Protein AF-A0A7Y5LI64-F1 (afdb_monomer)

Mean predicted aligned error: 20.11 Å

Secondary structure (DSSP, 8-state):
--------------TTSHHHHHHHHHHHHTSSSS---------------------------S-S-------B--SPPP-PPPP--TTSHHHHHH-SS-----SS-B-TTSBBSS--

Foldseek 3Di:
DDPPDDDDDDDDDDVVVVVVVVVVVVVVVPPPPPDDDDDDDDDDDPPPPPPVPVPPPDDDPVPPDDDDDFAFADDDFDDFDFDDQVVDPVSCVVDPDTDTDLPFDADPVRTTDPDD

Solvent-accessible surface area (backbone atoms only — not comparable to full-atom values): 8550 Å² total; per-residue (Å²): 133,90,84,87,73,90,81,88,83,80,79,90,81,64,82,79,65,54,62,61,53,52,56,55,54,59,61,61,69,71,72,76,85,82,87,83,90,80,93,77,86,80,90,70,80,82,71,70,78,68,70,64,72,77,68,78,81,83,75,85,84,85,76,91,72,85,88,82,87,83,58,76,58,82,82,80,78,78,84,77,68,64,57,82,41,74,86,38,72,68,53,32,73,74,45,93,60,88,46,64,75,79,86,72,47,70,43,97,86,37,27,55,68,92,72,133

Sequence (116 aa):
MVIDVKQEGMAMKNLPELTKAAIAAVVGLLLVTSGCGGTEEQKGETAEETTAPGGAVWTPTGDEGTLTGKVAFQGQAPKFRAIAMDADAVCAAKHSKPVYPEAVIVNSNGTLRNVF

Structure (mmCIF, N/CA/C/O backbone):
data_AF-A0A7Y5LI64-F1
#
_entry.id   AF-A0A7Y5LI64-F1
#
loop_
_atom_site.group_PDB
_atom_site.id
_atom_site.type_symbol
_atom_site.label_atom_id
_atom_site.label_alt_id
_atom_site.label_comp_id
_atom_site.label_asym_id
_atom_site.label_entity_id
_atom_site.label_seq_id
_atom_site.pdbx_PDB_ins_code
_atom_site.Cartn_x
_atom_site.Cartn_y
_atom_site.Cartn_z
_atom_site.occupancy
_atom_site.B_iso_or_equiv
_atom_site.auth_seq_id
_atom_site.auth_comp_id
_atom_site.auth_asym_id
_atom_site.auth_atom_id
_atom_site.pdbx_PDB_model_num
ATOM 1 N N . MET A 1 1 ? -24.781 -26.900 -4.512 1.00 38.41 1 MET A N 1
ATOM 2 C CA . MET A 1 1 ? -24.644 -28.342 -4.793 1.00 38.41 1 MET A CA 1
ATOM 3 C C . MET A 1 1 ? -25.055 -28.541 -6.234 1.00 38.41 1 MET A C 1
ATOM 5 O O . MET A 1 1 ? -26.105 -28.055 -6.627 1.00 38.41 1 MET A O 1
ATOM 9 N N . VAL A 1 2 ? -24.133 -29.097 -7.004 1.00 44.56 2 VAL A N 1
ATOM 10 C CA . VAL A 1 2 ? -24.157 -29.276 -8.456 1.00 44.56 2 VAL A CA 1
ATOM 11 C C . VAL A 1 2 ? -25.447 -29.960 -8.900 1.00 44.56 2 VAL A C 1
ATOM 13 O O . VAL A 1 2 ? -25.752 -31.034 -8.393 1.00 44.56 2 VAL A O 1
ATOM 16 N N . ILE A 1 3 ? -26.164 -29.381 -9.862 1.00 42.25 3 ILE A N 1
ATOM 17 C CA . ILE A 1 3 ? -27.038 -30.171 -10.734 1.00 42.25 3 ILE A CA 1
ATOM 18 C C . ILE A 1 3 ? -26.678 -29.807 -12.167 1.00 42.25 3 ILE A C 1
ATOM 20 O O . ILE A 1 3 ? -27.348 -29.032 -12.839 1.00 42.25 3 ILE A O 1
ATOM 24 N N . ASP A 1 4 ? -25.554 -30.373 -12.584 1.00 46.59 4 ASP A N 1
ATOM 25 C CA . ASP A 1 4 ? -25.324 -30.740 -13.968 1.00 46.59 4 ASP A CA 1
ATOM 26 C C . ASP A 1 4 ? -25.657 -32.235 -14.053 1.00 46.59 4 ASP A C 1
ATOM 28 O O . ASP A 1 4 ? -24.895 -33.087 -13.594 1.00 46.59 4 ASP A O 1
ATOM 32 N N . VAL A 1 5 ? -26.863 -32.549 -14.526 1.00 45.69 5 VAL A N 1
ATOM 33 C CA . VAL A 1 5 ? -27.260 -33.904 -14.920 1.00 45.69 5 VAL A CA 1
ATOM 34 C C . VAL A 1 5 ? -28.004 -33.786 -16.245 1.00 45.69 5 VAL A C 1
ATOM 36 O O . VAL A 1 5 ? -29.223 -33.663 -16.302 1.00 45.69 5 VAL A O 1
ATOM 39 N N . LYS A 1 6 ? -27.224 -33.776 -17.328 1.00 54.41 6 LYS A N 1
ATOM 40 C CA . LYS A 1 6 ? -27.289 -34.808 -18.374 1.00 54.41 6 LYS A CA 1
ATOM 41 C C . LYS A 1 6 ? -28.656 -35.512 -18.476 1.00 54.41 6 LYS A C 1
ATOM 43 O O . LYS A 1 6 ? -28.901 -36.491 -17.776 1.00 54.41 6 LYS A O 1
ATOM 48 N N . GLN A 1 7 ? -29.495 -35.097 -19.420 1.00 37.34 7 GLN A N 1
ATOM 49 C CA . GLN A 1 7 ? -30.483 -36.002 -20.011 1.00 37.34 7 GLN A CA 1
ATOM 50 C C . GLN A 1 7 ? -30.641 -35.693 -21.500 1.00 37.34 7 GLN A C 1
ATOM 52 O O . GLN A 1 7 ? -31.328 -34.769 -21.931 1.00 37.34 7 GLN A O 1
ATOM 57 N N . GLU A 1 8 ? -29.886 -36.470 -22.267 1.00 50.56 8 GLU A N 1
ATOM 58 C CA . GLU A 1 8 ? -29.982 -36.635 -23.705 1.00 50.56 8 GLU A CA 1
ATOM 59 C C . GLU A 1 8 ? -31.242 -37.432 -24.023 1.00 50.56 8 GLU A C 1
ATOM 61 O O . GLU A 1 8 ? -31.351 -38.595 -23.645 1.00 50.56 8 GLU A O 1
ATOM 66 N N . GLY A 1 9 ? -32.155 -36.862 -24.803 1.00 46.41 9 GLY A N 1
ATOM 67 C CA . GLY A 1 9 ? -33.145 -37.705 -25.455 1.00 46.41 9 GLY A CA 1
ATOM 68 C C . GLY A 1 9 ? -34.427 -37.008 -25.839 1.00 46.41 9 GLY A C 1
ATOM 69 O O . GLY A 1 9 ? -35.447 -37.208 -25.193 1.00 46.41 9 GLY A O 1
ATOM 70 N N . MET A 1 10 ? -34.429 -36.327 -26.982 1.00 37.38 10 MET A N 1
ATOM 71 C CA . MET A 1 1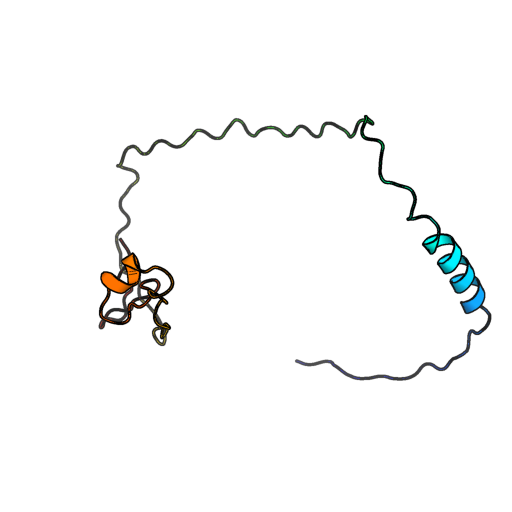0 ? -35.587 -36.451 -27.863 1.00 37.38 10 MET A CA 1
ATOM 72 C C . MET A 1 10 ? -35.199 -36.245 -29.320 1.00 37.38 10 MET A C 1
ATOM 74 O O . MET A 1 10 ? -35.172 -35.148 -29.866 1.00 37.38 10 MET A O 1
ATOM 78 N N . ALA A 1 11 ? -34.848 -37.384 -29.912 1.00 40.91 11 ALA A N 1
ATOM 79 C CA . ALA A 1 11 ? -35.263 -37.825 -31.231 1.00 40.91 11 ALA A CA 1
ATOM 80 C C . ALA A 1 11 ? -36.053 -36.803 -32.070 1.00 40.91 11 ALA A C 1
ATOM 82 O O . ALA A 1 11 ? -37.245 -36.569 -31.871 1.00 40.91 11 ALA A O 1
ATOM 83 N N . MET A 1 12 ? -35.344 -36.305 -33.081 1.00 52.28 12 MET A N 1
ATOM 84 C CA . MET A 1 12 ? -35.788 -36.060 -34.454 1.00 52.28 12 MET A CA 1
ATOM 85 C C . MET A 1 12 ? -37.181 -36.628 -34.776 1.00 52.28 12 MET A C 1
ATOM 87 O O . MET A 1 12 ? -37.314 -37.837 -34.955 1.00 52.28 12 MET A O 1
ATOM 91 N N . LYS A 1 13 ? -38.206 -35.769 -34.892 1.00 52.56 13 LYS A N 1
ATOM 92 C CA . LYS A 1 13 ? -39.530 -36.176 -35.412 1.00 52.56 13 LYS A CA 1
ATOM 93 C C . LYS A 1 13 ? -40.364 -35.100 -36.122 1.00 52.56 13 LYS A C 1
ATOM 95 O O . LYS A 1 13 ? -41.448 -35.427 -36.578 1.00 52.56 13 LYS A O 1
ATOM 100 N N . ASN A 1 14 ? -39.881 -33.867 -36.305 1.00 51.69 14 ASN A N 1
ATOM 101 C CA . ASN A 1 14 ? -40.706 -32.779 -36.867 1.00 51.69 14 ASN A CA 1
ATOM 102 C C . ASN A 1 14 ? -40.060 -32.087 -38.080 1.00 51.69 14 ASN A C 1
ATOM 104 O O . ASN A 1 14 ? -39.876 -30.873 -38.117 1.00 51.69 14 ASN A O 1
ATOM 108 N N . LEU A 1 15 ? -39.748 -32.890 -39.099 1.00 53.81 15 LEU A N 1
ATOM 109 C CA . LEU A 1 15 ? -39.103 -32.474 -40.348 1.00 53.81 15 LEU A CA 1
ATOM 110 C C . LEU A 1 15 ? -39.874 -31.439 -41.225 1.00 53.81 15 LEU A C 1
ATOM 112 O O . LEU A 1 15 ? -39.197 -30.794 -42.021 1.00 53.81 15 LEU A O 1
ATOM 116 N N . PRO A 1 16 ? -41.201 -31.175 -41.110 1.00 49.53 16 PRO A N 1
ATOM 117 C CA . PRO A 1 16 ? -41.845 -30.115 -41.906 1.00 49.53 16 PRO A CA 1
ATOM 118 C C . PRO A 1 16 ? -41.892 -28.721 -41.240 1.00 49.53 16 PRO A C 1
ATOM 120 O O . PRO A 1 16 ? -42.286 -27.757 -41.892 1.00 49.53 16 PRO A O 1
ATOM 123 N N . GLU A 1 17 ? -41.486 -28.576 -39.972 1.00 48.47 17 GLU A N 1
ATOM 124 C CA . GLU A 1 17 ? -41.506 -27.282 -39.253 1.00 48.47 17 GLU A CA 1
ATOM 125 C C . GLU A 1 17 ? -40.148 -26.549 -39.283 1.00 48.47 17 GLU A C 1
ATOM 127 O O . GLU A 1 17 ? -40.044 -25.402 -38.855 1.00 48.47 17 GLU A O 1
ATOM 132 N N . LEU A 1 18 ? -39.099 -27.168 -39.841 1.00 51.56 18 LEU A N 1
ATOM 133 C CA . LEU A 1 18 ? -37.773 -26.547 -39.969 1.00 51.56 18 LEU A CA 1
ATOM 134 C C . LEU A 1 18 ? -37.628 -25.714 -41.259 1.00 51.56 18 LEU A C 1
ATOM 136 O O . LEU A 1 18 ? -36.872 -24.746 -41.295 1.00 51.56 18 LEU A O 1
ATOM 140 N N . THR A 1 19 ? -38.393 -26.026 -42.310 1.00 52.28 19 THR A N 1
ATOM 141 C CA . THR A 1 19 ? -38.399 -25.266 -43.575 1.00 52.28 19 THR A CA 1
ATOM 142 C C . THR A 1 19 ? -39.083 -23.904 -43.447 1.00 52.28 19 THR A C 1
ATOM 144 O O . THR A 1 19 ? -38.650 -22.951 -44.090 1.00 52.28 19 THR A O 1
ATOM 147 N N . LYS A 1 20 ? -40.091 -23.762 -42.573 1.00 50.28 20 LYS A N 1
ATOM 148 C CA . LYS A 1 20 ? -40.715 -22.457 -42.274 1.00 50.28 20 LYS A CA 1
ATOM 149 C C . LYS A 1 20 ? -39.776 -21.543 -41.477 1.00 50.28 20 LYS A C 1
ATOM 151 O O . LYS A 1 20 ? -39.697 -20.351 -41.763 1.00 50.28 20 LYS A O 1
ATOM 156 N N . ALA A 1 21 ? -39.014 -22.109 -40.537 1.00 52.31 21 ALA A N 1
ATOM 157 C CA . ALA A 1 21 ? -38.024 -21.370 -39.753 1.00 52.31 21 ALA A CA 1
ATOM 158 C C . ALA A 1 21 ? -36.818 -20.919 -40.602 1.00 52.31 21 ALA A C 1
ATOM 160 O O . ALA A 1 21 ? -36.323 -19.807 -40.429 1.00 52.31 21 ALA A O 1
ATOM 161 N N . ALA A 1 22 ? -36.391 -21.735 -41.574 1.00 51.91 22 ALA A N 1
ATOM 162 C CA . ALA A 1 22 ? -35.301 -21.384 -42.485 1.00 51.91 22 ALA A CA 1
ATOM 163 C C . ALA A 1 22 ? -35.652 -20.206 -43.418 1.00 51.91 22 ALA A C 1
ATOM 165 O O . ALA A 1 22 ? -34.805 -19.355 -43.676 1.00 51.91 22 ALA A O 1
ATOM 166 N N . ILE A 1 23 ? -36.907 -20.099 -43.873 1.00 54.31 23 ILE A N 1
ATOM 167 C CA . ILE A 1 23 ? -37.358 -18.984 -44.727 1.00 54.31 23 ILE A CA 1
ATOM 168 C C . ILE A 1 23 ? -37.474 -17.677 -43.920 1.00 54.31 23 ILE A C 1
ATOM 170 O O . ILE A 1 23 ? -37.099 -16.616 -44.417 1.00 54.31 23 ILE A O 1
ATOM 174 N N . ALA A 1 24 ? -37.897 -17.744 -42.653 1.00 52.00 24 ALA A N 1
ATOM 175 C CA . ALA A 1 24 ? -37.942 -16.577 -41.768 1.00 52.00 24 ALA A CA 1
ATOM 176 C C . ALA A 1 24 ? -36.538 -16.055 -41.389 1.00 52.00 24 ALA A C 1
ATOM 178 O O . ALA A 1 24 ? -36.338 -14.847 -41.272 1.00 52.00 24 ALA A O 1
ATOM 179 N N . ALA A 1 25 ? -35.547 -16.944 -41.261 1.00 54.88 25 ALA A N 1
ATOM 180 C CA . ALA A 1 25 ? -34.172 -16.567 -40.925 1.00 54.88 25 ALA A CA 1
ATOM 181 C C . ALA A 1 25 ? -33.406 -15.927 -42.103 1.00 54.88 25 ALA A C 1
ATOM 183 O O . ALA A 1 25 ? -32.590 -15.032 -41.889 1.00 54.88 25 ALA A O 1
ATOM 184 N N . VAL A 1 26 ? -33.692 -16.328 -43.348 1.00 54.94 26 VAL A N 1
ATOM 185 C CA . VAL A 1 26 ? -33.033 -15.773 -44.548 1.00 54.94 26 VAL A CA 1
ATOM 186 C C . VAL A 1 26 ? -33.580 -14.386 -44.922 1.00 54.94 26 VAL A C 1
ATOM 188 O O . VAL A 1 26 ? -32.818 -13.535 -45.374 1.00 54.94 26 VAL A O 1
ATOM 191 N N . VAL A 1 27 ? -34.865 -14.108 -44.666 1.00 56.19 27 VAL A N 1
ATOM 192 C CA . VAL A 1 27 ? -35.461 -12.770 -44.875 1.00 56.19 27 VAL A CA 1
ATOM 193 C C . VAL A 1 27 ? -35.047 -11.782 -43.774 1.00 56.19 27 VAL A C 1
ATOM 195 O O . VAL A 1 27 ? -34.852 -10.602 -44.053 1.00 56.19 27 VAL A O 1
ATOM 198 N N . GLY A 1 28 ? -34.835 -12.253 -42.540 1.00 54.09 28 GLY A N 1
ATOM 199 C CA . GLY A 1 28 ? -34.368 -11.411 -41.431 1.00 54.09 28 GLY A CA 1
ATOM 200 C C . GLY A 1 28 ? -32.900 -10.982 -41.535 1.00 54.09 28 GLY A C 1
ATOM 201 O O . GLY A 1 28 ? -32.546 -9.896 -41.082 1.00 54.09 28 GLY A O 1
ATOM 202 N N . LEU A 1 29 ? -32.043 -11.792 -42.166 1.00 51.69 29 LEU A N 1
ATOM 203 C CA . LEU A 1 29 ? -30.606 -11.507 -42.265 1.00 51.69 29 LEU A CA 1
ATOM 204 C C . LEU A 1 29 ? -30.243 -10.532 -43.404 1.00 51.69 29 LEU A C 1
ATOM 206 O O . LEU A 1 29 ? -29.146 -9.979 -43.402 1.00 51.69 29 LEU A O 1
ATOM 210 N N . LEU A 1 30 ? -31.157 -10.266 -44.346 1.00 52.19 30 LEU A N 1
ATOM 211 C CA . LEU A 1 30 ? -30.923 -9.343 -45.469 1.00 52.19 30 LEU A CA 1
ATOM 212 C C . LEU A 1 30 ? -31.346 -7.881 -45.212 1.00 52.19 30 LEU A C 1
ATOM 214 O O . LEU A 1 30 ? -31.142 -7.038 -46.080 1.00 52.19 30 LEU A O 1
ATOM 218 N N . LEU A 1 31 ? -31.910 -7.554 -44.044 1.00 54.19 31 LEU A N 1
ATOM 219 C CA . LEU A 1 31 ? -32.481 -6.224 -43.755 1.00 54.19 31 LEU A CA 1
ATOM 220 C C . LEU A 1 31 ? -31.601 -5.307 -42.882 1.00 54.19 31 LEU A C 1
ATOM 222 O O . LEU A 1 31 ? -32.074 -4.264 -42.444 1.00 54.19 31 LEU A O 1
ATOM 226 N N . VAL A 1 32 ? -30.330 -5.648 -42.625 1.00 59.50 32 VAL A N 1
ATOM 227 C CA . VAL A 1 32 ? -29.492 -4.900 -41.652 1.00 59.50 32 VAL A CA 1
ATOM 228 C C . VAL A 1 32 ? -28.299 -4.154 -42.282 1.00 59.50 32 VAL A C 1
ATOM 230 O O . VAL A 1 32 ? -27.534 -3.510 -41.574 1.00 59.50 32 VAL A O 1
ATOM 233 N N . THR A 1 33 ? -28.132 -4.136 -43.610 1.00 60.91 33 THR A N 1
ATOM 234 C CA . THR A 1 33 ? -26.954 -3.489 -44.243 1.00 60.91 33 THR A CA 1
ATOM 235 C C . THR A 1 33 ? -27.209 -2.150 -44.942 1.00 60.91 33 THR A C 1
ATOM 237 O O . THR A 1 33 ? -26.345 -1.686 -45.682 1.00 60.91 33 THR A O 1
ATOM 240 N N . SER A 1 34 ? -28.331 -1.470 -44.700 1.00 58.06 34 SER A N 1
ATOM 241 C CA . SER A 1 34 ? -28.523 -0.086 -45.167 1.00 58.06 34 SER A CA 1
ATOM 242 C C . SER A 1 34 ? -29.117 0.785 -44.064 1.00 58.06 34 SER A C 1
ATOM 244 O O . SER A 1 34 ? -30.333 0.929 -43.963 1.00 58.06 34 SER A O 1
ATOM 246 N N . GLY A 1 35 ? -28.248 1.345 -43.220 1.00 46.41 35 GLY A N 1
ATOM 247 C CA . GLY A 1 35 ? -28.666 2.215 -42.120 1.00 46.41 35 GLY A CA 1
ATOM 248 C C . GLY A 1 35 ? -27.520 2.932 -41.407 1.00 46.41 35 GLY A C 1
ATOM 249 O O . GLY A 1 35 ? -27.467 2.925 -40.186 1.00 46.41 35 GLY A O 1
ATOM 250 N N . CYS A 1 36 ? -26.592 3.529 -42.157 1.00 61.59 36 CYS A N 1
ATOM 251 C CA . CYS A 1 36 ? -25.725 4.600 -41.666 1.00 61.59 36 CYS A CA 1
ATOM 252 C C . CYS A 1 36 ? -25.962 5.820 -42.566 1.00 61.59 36 CYS A C 1
ATOM 254 O O . CYS A 1 36 ? -25.847 5.697 -43.785 1.00 61.59 36 CYS A O 1
ATOM 256 N N . GLY A 1 37 ? -26.300 6.966 -41.967 1.00 48.66 37 GLY A N 1
ATOM 257 C CA . GLY A 1 37 ? -26.379 8.266 -42.641 1.00 48.66 37 GLY A CA 1
ATOM 258 C C . GLY A 1 37 ? -27.777 8.884 -42.646 1.00 48.66 37 GLY A C 1
ATOM 259 O O . GLY A 1 37 ? -28.565 8.628 -43.550 1.00 48.66 37 GLY A O 1
ATOM 260 N N . GLY A 1 38 ? -28.064 9.723 -41.647 1.00 37.69 38 GLY A N 1
ATOM 261 C CA . GLY A 1 38 ? -29.304 10.499 -41.576 1.00 37.69 38 GLY A CA 1
ATOM 262 C C . GLY A 1 38 ? -29.595 11.021 -40.173 1.00 37.69 38 GLY A C 1
ATOM 263 O O . GLY A 1 38 ? -30.613 10.676 -39.585 1.00 37.69 38 GLY A O 1
ATOM 264 N N . THR A 1 39 ? -28.671 11.798 -39.610 1.00 56.38 39 THR A N 1
ATOM 265 C CA . THR A 1 39 ? -28.929 12.602 -38.413 1.00 56.38 39 THR A CA 1
ATOM 266 C C . THR A 1 39 ? -29.777 13.795 -38.835 1.00 56.38 39 THR A C 1
ATOM 268 O O . THR A 1 39 ? -29.236 14.677 -39.485 1.00 56.38 39 THR A O 1
ATOM 271 N N . GLU A 1 40 ? -31.075 13.772 -38.514 1.00 44.62 40 GLU A N 1
ATOM 272 C CA . GLU A 1 40 ? -31.893 14.920 -38.082 1.00 44.62 40 GLU A CA 1
ATOM 273 C C . GLU A 1 40 ? -33.338 14.468 -37.757 1.00 44.62 40 GLU A C 1
ATOM 275 O O . GLU A 1 40 ? -34.125 14.086 -38.618 1.00 44.62 40 GLU A O 1
ATOM 280 N N . GLU A 1 41 ? -33.616 14.490 -36.448 1.00 48.03 41 GLU A N 1
ATOM 281 C CA . GLU A 1 41 ? -34.885 14.805 -35.775 1.00 48.03 41 GLU A CA 1
ATOM 282 C C . GLU A 1 41 ? -36.139 13.936 -36.003 1.00 48.03 41 GLU A C 1
ATOM 284 O O . GLU A 1 41 ? -36.998 14.231 -36.829 1.00 48.03 41 GLU A O 1
ATOM 289 N N . GLN A 1 42 ? -36.374 13.004 -35.066 1.00 36.38 42 GLN A N 1
ATOM 290 C CA . GLN A 1 42 ? -37.689 1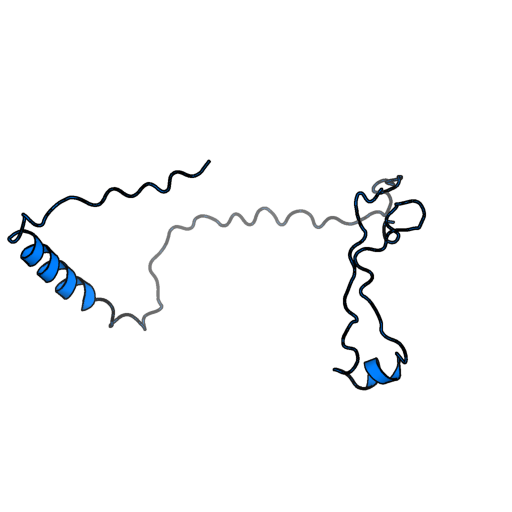2.875 -34.421 1.00 36.38 42 GLN A CA 1
ATOM 291 C C . GLN A 1 42 ? -37.554 12.649 -32.911 1.00 36.38 42 GLN A C 1
ATOM 293 O O . GLN A 1 42 ? -37.310 11.544 -32.436 1.00 36.38 42 GLN A O 1
ATOM 298 N N . LYS A 1 43 ? -37.743 13.755 -32.180 1.00 48.34 43 LYS A N 1
ATOM 299 C CA . LYS A 1 43 ? -38.733 13.909 -31.104 1.00 48.34 43 LYS A CA 1
ATOM 300 C C . LYS A 1 43 ? -38.981 12.643 -30.273 1.00 48.34 43 LYS A C 1
ATOM 302 O O . LYS A 1 43 ? -40.064 12.063 -30.296 1.00 48.34 43 LYS A O 1
ATOM 307 N N . GLY A 1 44 ? -37.960 12.273 -29.509 1.00 35.72 44 GLY A N 1
ATOM 308 C CA . GLY A 1 44 ? -38.119 11.527 -28.273 1.00 35.72 44 GLY A CA 1
ATOM 309 C C . GLY A 1 44 ? -38.503 12.503 -27.171 1.00 35.72 44 GLY A C 1
ATOM 310 O O . GLY A 1 44 ? -37.856 13.531 -26.991 1.00 35.72 44 GLY A O 1
ATOM 311 N N . GLU A 1 45 ? -39.610 12.186 -26.518 1.00 38.41 45 GLU A N 1
ATOM 312 C CA . GLU A 1 45 ? -40.104 12.730 -25.263 1.00 38.41 45 GLU A CA 1
ATOM 313 C C . GLU A 1 45 ? -38.973 13.288 -24.389 1.00 38.41 45 GLU A C 1
ATOM 315 O O . GLU A 1 45 ? -38.055 12.573 -23.987 1.00 38.41 45 GLU A O 1
ATOM 320 N N . THR A 1 46 ? -39.051 14.590 -24.115 1.00 41.19 46 THR A N 1
ATOM 321 C CA . THR A 1 46 ? -38.358 15.237 -23.007 1.00 41.19 46 THR A CA 1
ATOM 322 C C . THR A 1 46 ? -38.871 14.595 -21.721 1.00 41.19 46 THR A C 1
ATOM 324 O O . THR A 1 46 ? -39.7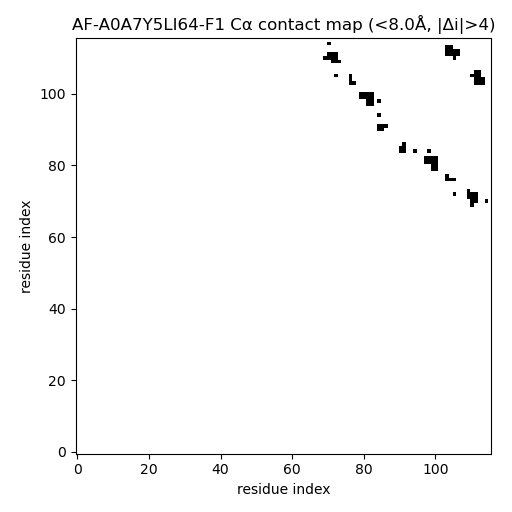42 15.128 -21.040 1.00 41.19 46 THR A O 1
ATOM 327 N N . ALA A 1 47 ? -38.331 13.424 -21.387 1.00 44.28 47 ALA A N 1
ATOM 328 C CA . ALA A 1 47 ? -37.993 13.163 -20.009 1.00 44.28 47 ALA A CA 1
ATOM 329 C C . ALA A 1 47 ? -36.966 14.235 -19.676 1.00 44.28 47 ALA A C 1
ATOM 331 O O . ALA A 1 47 ? -35.815 14.187 -20.108 1.00 44.28 47 ALA A O 1
ATOM 332 N N . GLU A 1 48 ? -37.478 15.277 -19.034 1.00 39.97 48 GLU A N 1
ATOM 333 C CA . GLU A 1 48 ? -36.721 16.210 -18.238 1.00 39.97 48 GLU A CA 1
ATOM 334 C C . GLU A 1 48 ? -35.617 15.404 -17.544 1.00 39.97 48 GLU A C 1
ATOM 336 O O . GLU A 1 48 ? -35.856 14.662 -16.591 1.00 39.97 48 GLU A O 1
ATOM 341 N N . GLU A 1 49 ? -34.385 15.533 -18.037 1.00 48.53 49 GLU A N 1
ATOM 342 C CA . GLU A 1 49 ? -33.279 15.599 -17.111 1.00 48.53 49 GLU A CA 1
ATOM 343 C C . GLU A 1 49 ? -33.618 16.822 -16.269 1.00 48.53 49 GLU A C 1
ATOM 345 O O . GLU A 1 49 ? -33.270 17.958 -16.594 1.00 48.53 49 GLU A O 1
ATOM 350 N N . THR A 1 50 ? -34.379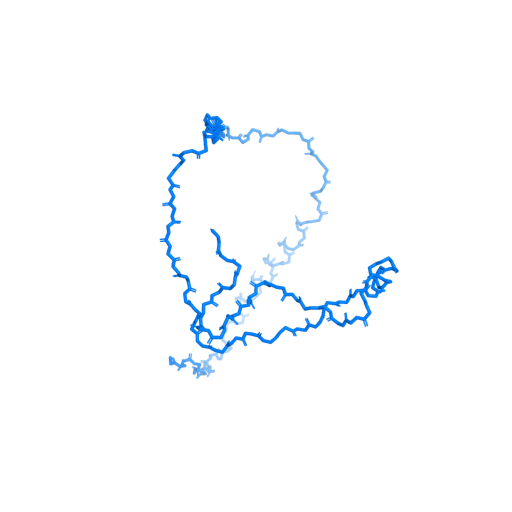 16.592 -15.197 1.00 35.91 50 THR A N 1
ATOM 351 C CA . THR A 1 50 ? -34.246 17.413 -14.021 1.00 35.91 50 THR A CA 1
ATOM 352 C C . THR A 1 50 ? -32.765 17.260 -13.718 1.00 35.91 50 THR A C 1
ATOM 354 O O . THR A 1 50 ? -32.335 16.273 -13.120 1.00 35.91 50 THR A O 1
ATOM 357 N N . THR A 1 51 ? -31.959 18.208 -14.207 1.00 46.25 51 THR A N 1
ATOM 358 C CA . THR A 1 51 ? -30.770 18.635 -13.497 1.00 46.25 51 THR A CA 1
ATOM 359 C C . THR A 1 51 ? -31.288 18.802 -12.084 1.00 46.25 51 THR A C 1
ATOM 361 O O . THR A 1 51 ? -31.979 19.777 -11.779 1.00 46.25 51 THR A O 1
ATOM 364 N N . ALA A 1 52 ? -31.076 17.776 -11.254 1.00 58.03 52 ALA A N 1
ATOM 365 C CA . ALA A 1 52 ? -31.243 17.908 -9.827 1.00 58.03 52 ALA A CA 1
ATOM 366 C C . ALA A 1 52 ? -30.514 19.213 -9.513 1.00 58.03 52 ALA A C 1
ATOM 368 O O . ALA A 1 52 ? -29.371 19.342 -9.975 1.00 58.03 52 ALA A O 1
ATOM 369 N N . PRO A 1 53 ? -31.187 20.208 -8.896 1.00 51.75 53 PRO A N 1
ATOM 370 C CA . PRO A 1 53 ? -30.616 21.534 -8.704 1.00 51.75 53 PRO A CA 1
ATOM 371 C C . PRO A 1 53 ? -29.209 21.313 -8.203 1.00 51.75 53 PRO A C 1
ATOM 373 O O . PRO A 1 53 ? -29.068 20.627 -7.189 1.00 51.75 53 PRO A O 1
ATOM 376 N N . GLY A 1 54 ? -28.227 21.745 -9.013 1.00 58.53 54 GLY A N 1
ATOM 377 C CA . GLY A 1 54 ? -26.829 21.351 -8.884 1.00 58.53 54 GLY A CA 1
ATOM 378 C C . GLY A 1 54 ? -26.496 21.320 -7.411 1.00 58.53 54 GLY A C 1
ATOM 379 O O . GLY A 1 54 ? -26.530 22.372 -6.766 1.00 58.53 54 GLY A O 1
ATOM 380 N N . GLY A 1 55 ? -26.378 20.097 -6.876 1.00 67.50 55 GLY A N 1
ATOM 381 C CA . GLY A 1 55 ? -26.373 19.881 -5.437 1.00 67.50 55 GLY A CA 1
ATOM 382 C C . GLY A 1 55 ? -25.340 20.818 -4.848 1.00 67.50 55 GLY A C 1
ATOM 383 O O . GLY A 1 55 ? -24.248 20.921 -5.411 1.00 67.50 55 GLY A O 1
ATOM 384 N N . ALA A 1 56 ? -25.726 21.565 -3.810 1.00 76.62 56 ALA A N 1
ATOM 385 C CA . ALA A 1 56 ? -24.874 22.582 -3.213 1.00 76.62 56 ALA A CA 1
ATOM 386 C C . ALA A 1 56 ? -23.443 22.040 -3.111 1.00 76.62 56 ALA A C 1
ATOM 388 O O . ALA A 1 56 ? -23.220 21.004 -2.480 1.00 76.62 56 ALA A O 1
ATOM 389 N N . VAL A 1 57 ? -22.501 22.700 -3.794 1.00 80.88 57 VAL A N 1
ATOM 390 C CA . VAL A 1 57 ? -21.087 22.343 -3.700 1.00 80.88 57 VAL A CA 1
ATOM 391 C C . VAL A 1 57 ? -20.727 22.489 -2.233 1.00 80.88 57 VAL A C 1
ATOM 393 O O . VAL A 1 57 ? -20.806 23.580 -1.669 1.00 80.88 57 VAL A O 1
ATOM 396 N N . TRP A 1 58 ? -20.435 21.364 -1.594 1.00 84.81 58 TRP A N 1
ATOM 397 C CA . TRP A 1 58 ? -20.130 21.347 -0.180 1.00 84.81 58 TRP A CA 1
ATOM 398 C C . TRP A 1 58 ? -18.774 22.026 0.046 1.00 84.81 58 TRP A C 1
ATOM 400 O O . TRP A 1 58 ? -17.764 21.610 -0.524 1.00 84.81 58 TRP A O 1
ATOM 410 N N . THR A 1 59 ? -18.770 23.086 0.858 1.00 90.75 59 THR A N 1
ATOM 411 C CA . THR A 1 59 ? -17.559 23.816 1.250 1.00 90.75 59 THR A CA 1
ATOM 412 C C . THR A 1 59 ? -17.139 23.350 2.644 1.00 90.75 59 THR A C 1
ATOM 414 O O . THR A 1 59 ? -17.883 23.614 3.592 1.00 90.75 59 THR A O 1
ATOM 417 N N . PRO A 1 60 ? -15.972 22.696 2.794 1.00 89.19 60 PRO A N 1
ATOM 418 C CA . PRO A 1 60 ? -15.436 22.353 4.102 1.00 89.19 60 PRO A CA 1
ATOM 419 C C . PRO A 1 60 ? -15.190 23.612 4.929 1.00 89.19 60 PRO A C 1
ATOM 421 O O . PRO A 1 60 ? -14.586 24.572 4.444 1.00 89.19 60 PRO A O 1
ATOM 424 N N . THR A 1 61 ? -15.620 23.595 6.184 1.00 90.00 61 THR A N 1
ATOM 425 C CA . THR A 1 61 ? -15.264 24.597 7.192 1.00 90.00 61 THR A CA 1
ATOM 426 C C . THR A 1 61 ? -14.039 24.166 7.999 1.00 90.00 61 THR A C 1
ATOM 428 O O . THR A 1 61 ? -13.429 25.010 8.647 1.00 90.00 61 THR A O 1
ATOM 431 N N . GLY A 1 62 ? -13.651 22.886 7.925 1.00 88.06 62 GLY A N 1
ATOM 432 C CA . GLY A 1 62 ? -12.526 22.304 8.665 1.00 88.06 62 GLY A CA 1
ATOM 433 C C . GLY A 1 62 ? -12.901 21.762 10.050 1.00 88.06 62 GLY A C 1
ATOM 434 O O . GLY A 1 62 ? -12.027 21.269 10.760 1.00 88.06 62 GLY A O 1
ATOM 435 N N . ASP A 1 63 ? -14.187 21.829 10.412 1.00 86.44 63 ASP A N 1
ATOM 436 C CA . ASP A 1 63 ? -14.751 21.415 11.705 1.00 86.44 63 ASP A CA 1
ATOM 437 C C . ASP A 1 63 ? -15.860 20.359 11.529 1.00 86.44 63 ASP A C 1
ATOM 439 O O . ASP A 1 63 ? -16.829 20.297 12.284 1.00 86.44 63 ASP A O 1
ATOM 443 N N . GLU A 1 64 ? -15.737 19.499 10.520 1.00 92.81 64 GLU A N 1
ATOM 444 C CA . GLU A 1 64 ? -16.730 18.466 10.182 1.00 92.81 64 GLU A CA 1
ATOM 445 C C . GLU A 1 64 ? -16.837 17.332 11.218 1.00 92.81 64 GLU A C 1
ATOM 447 O O . GLU A 1 64 ? -17.649 16.416 11.074 1.00 92.81 64 GLU A O 1
ATOM 452 N N . GLY A 1 65 ? -16.025 17.394 12.272 1.00 88.69 65 GLY A N 1
ATOM 453 C CA . GLY A 1 65 ? -15.897 16.372 13.298 1.00 88.69 65 GLY A CA 1
ATOM 454 C C . GLY A 1 65 ? -14.659 15.502 13.098 1.00 88.69 65 GLY A C 1
ATOM 455 O O . GLY A 1 65 ? -14.176 15.279 11.991 1.00 88.69 65 GLY A O 1
ATOM 456 N N . THR A 1 66 ? -14.122 15.002 14.209 1.00 89.44 66 THR A N 1
ATOM 457 C CA . THR A 1 66 ? -12.943 14.132 14.214 1.00 89.44 66 THR A CA 1
ATOM 458 C C . THR A 1 66 ? -13.363 12.682 14.408 1.00 89.44 66 THR A C 1
ATOM 460 O O . THR A 1 66 ? -14.033 12.342 15.384 1.00 89.44 66 THR A O 1
ATOM 463 N N . LEU A 1 67 ? -12.915 11.803 13.514 1.00 88.44 67 LEU A N 1
ATOM 464 C CA . LEU A 1 67 ? -12.994 10.360 13.712 1.00 88.44 67 LEU A CA 1
ATOM 465 C C . LEU A 1 67 ? -11.702 9.882 14.373 1.00 88.44 67 LEU A C 1
ATOM 467 O O . LEU A 1 67 ? -10.609 10.180 13.905 1.00 88.44 67 LEU A O 1
ATOM 471 N N . THR A 1 68 ? -11.821 9.142 15.475 1.00 92.12 68 THR A N 1
ATOM 472 C CA . THR A 1 68 ? -10.668 8.561 16.174 1.00 92.12 68 THR A CA 1
ATOM 473 C C . THR A 1 68 ? -10.861 7.061 16.328 1.00 92.12 68 THR A C 1
ATOM 475 O O . THR A 1 68 ? -11.969 6.581 16.569 1.00 92.12 68 THR A O 1
ATOM 478 N N . GLY A 1 69 ? -9.786 6.293 16.165 1.00 92.25 69 GLY A N 1
ATOM 479 C CA . GLY A 1 69 ? -9.867 4.843 16.258 1.00 92.25 69 GLY A CA 1
ATOM 480 C C . GLY A 1 69 ? -8.617 4.135 15.761 1.00 92.25 69 GLY A C 1
ATOM 481 O O . GLY A 1 69 ? -7.582 4.745 15.504 1.00 92.25 69 GLY A O 1
ATOM 482 N N . LYS A 1 70 ? -8.718 2.810 15.656 1.00 93.44 70 LYS A N 1
ATOM 483 C CA . LYS A 1 70 ? -7.684 1.943 15.085 1.00 93.44 70 LYS A CA 1
ATOM 484 C C . LYS A 1 70 ? -8.332 1.010 14.078 1.00 93.44 70 LYS A C 1
ATOM 486 O O . LYS A 1 70 ? -9.392 0.455 14.356 1.00 93.44 70 LYS A O 1
ATOM 491 N N . VAL A 1 71 ? -7.657 0.781 12.958 1.00 95.56 71 VAL A N 1
ATOM 492 C CA . VAL A 1 71 ? -8.085 -0.203 11.960 1.00 95.56 71 VAL A CA 1
ATOM 493 C C . VAL A 1 71 ? -7.200 -1.438 12.064 1.00 95.56 71 VAL A C 1
ATOM 495 O O . VAL A 1 71 ? -5.997 -1.383 11.799 1.00 95.56 71 VAL A O 1
ATOM 498 N N . ALA A 1 72 ? -7.801 -2.549 12.486 1.00 95.81 72 ALA A N 1
ATOM 499 C CA . ALA A 1 72 ? -7.146 -3.848 12.560 1.00 95.81 72 ALA A CA 1
ATOM 500 C C . ALA A 1 72 ? -7.207 -4.565 11.205 1.00 95.81 72 ALA A C 1
ATOM 502 O O . ALA A 1 72 ? -8.220 -4.516 10.508 1.00 95.81 72 ALA A O 1
ATOM 503 N N . PHE A 1 73 ? -6.133 -5.267 10.860 1.00 96.38 73 PHE A N 1
ATOM 504 C CA . PHE A 1 73 ? -6.052 -6.140 9.699 1.00 96.38 73 PHE A CA 1
ATOM 505 C C . PHE A 1 73 ? -6.142 -7.600 10.148 1.00 96.38 73 PHE A C 1
ATOM 507 O O . PHE A 1 73 ? -5.483 -8.001 11.106 1.00 96.38 73 PHE A O 1
ATOM 514 N N . GLN A 1 74 ? -6.949 -8.398 9.451 1.00 96.00 74 GLN A N 1
ATOM 515 C CA . GLN A 1 74 ? -7.150 -9.814 9.757 1.00 96.00 74 GLN A CA 1
ATOM 516 C C . GLN A 1 74 ? -6.629 -10.688 8.617 1.00 96.00 74 GLN A C 1
ATOM 518 O O . GLN A 1 74 ? -6.852 -10.396 7.444 1.00 96.00 74 GLN A O 1
ATOM 523 N N . GLY A 1 75 ? -5.968 -11.789 8.973 1.00 94.38 75 GLY A N 1
ATOM 524 C CA . GLY A 1 75 ? -5.376 -12.722 8.014 1.00 94.38 75 GLY A CA 1
ATOM 525 C C . GLY A 1 75 ? -3.935 -12.380 7.626 1.00 94.38 75 GLY A C 1
ATOM 526 O O . GLY A 1 75 ? -3.241 -11.624 8.305 1.00 94.38 75 GLY A O 1
ATOM 527 N N . GLN A 1 76 ? -3.451 -12.997 6.546 1.00 93.62 76 GLN A N 1
ATOM 528 C CA . GLN A 1 76 ? -2.073 -12.823 6.089 1.00 93.62 76 GLN A CA 1
ATOM 529 C C . GLN A 1 76 ? -1.927 -11.546 5.258 1.00 93.62 76 GLN A C 1
ATOM 531 O O . GLN A 1 76 ? -2.689 -11.320 4.319 1.00 93.62 76 GLN A O 1
ATOM 536 N N . ALA A 1 77 ? -0.922 -10.730 5.585 1.00 93.44 77 ALA A N 1
ATOM 537 C CA . ALA A 1 77 ? -0.607 -9.534 4.814 1.00 93.44 77 ALA A CA 1
ATOM 538 C C . ALA A 1 77 ? -0.2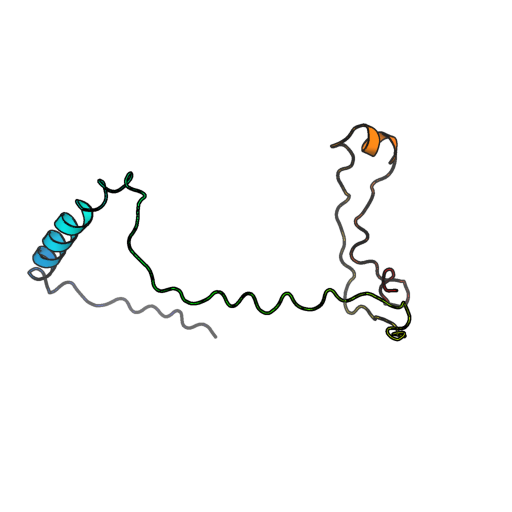72 -9.905 3.353 1.00 93.44 77 ALA A C 1
ATOM 540 O O . ALA A 1 77 ? 0.499 -10.848 3.124 1.00 93.44 77 ALA A O 1
ATOM 541 N N . PRO A 1 78 ? -0.827 -9.184 2.363 1.00 92.38 78 PRO A N 1
ATOM 542 C CA . PRO A 1 78 ? -0.562 -9.464 0.961 1.00 92.38 78 PRO A CA 1
ATOM 543 C C . PRO A 1 78 ? 0.916 -9.234 0.632 1.00 92.38 78 PRO A C 1
ATOM 545 O O . PRO A 1 78 ? 1.546 -8.291 1.111 1.00 92.38 78 PRO A O 1
ATOM 548 N N . LYS A 1 79 ? 1.475 -10.098 -0.219 1.00 94.31 79 LYS A N 1
ATOM 549 C CA . LYS A 1 79 ? 2.826 -9.931 -0.765 1.00 94.31 79 LYS A CA 1
ATOM 550 C C . LYS A 1 79 ? 2.728 -9.257 -2.125 1.00 94.31 79 LYS A C 1
ATOM 552 O O . LYS A 1 79 ? 2.183 -9.837 -3.062 1.00 94.31 79 LYS A O 1
ATOM 557 N N . PHE A 1 80 ? 3.261 -8.047 -2.236 1.00 95.56 80 PHE A N 1
ATOM 558 C CA . PHE A 1 80 ? 3.257 -7.307 -3.492 1.00 95.56 80 PHE A CA 1
ATOM 559 C C . PHE A 1 80 ? 4.475 -7.632 -4.355 1.00 95.56 80 PHE A C 1
ATOM 561 O O . PHE A 1 80 ? 5.557 -7.940 -3.855 1.00 95.56 80 PHE A O 1
ATOM 568 N N . ARG A 1 81 ? 4.297 -7.517 -5.673 1.00 95.38 81 ARG A N 1
ATOM 569 C CA . ARG A 1 81 ? 5.419 -7.448 -6.615 1.00 95.38 81 ARG A CA 1
ATOM 570 C C . ARG A 1 81 ? 6.041 -6.053 -6.568 1.00 95.38 81 ARG A C 1
ATOM 572 O O . ARG A 1 81 ? 5.354 -5.084 -6.248 1.00 95.38 81 ARG A O 1
ATOM 579 N N . ALA A 1 82 ? 7.325 -5.969 -6.898 1.00 95.50 82 ALA A N 1
ATOM 580 C CA . ALA A 1 82 ? 7.999 -4.687 -7.049 1.00 95.50 82 ALA A CA 1
ATOM 581 C C . ALA A 1 82 ? 7.402 -3.891 -8.221 1.00 95.50 82 ALA A C 1
ATOM 583 O O . ALA A 1 82 ? 6.943 -4.469 -9.210 1.00 95.50 82 ALA A O 1
ATOM 584 N N . ILE A 1 83 ? 7.412 -2.568 -8.092 1.00 94.69 83 ILE A N 1
ATOM 585 C CA . ILE A 1 83 ? 7.006 -1.631 -9.138 1.00 94.69 83 ILE A CA 1
ATOM 586 C C . ILE A 1 83 ? 8.128 -1.555 -10.180 1.00 94.69 83 ILE A C 1
ATOM 588 O O . ILE A 1 83 ? 9.302 -1.434 -9.823 1.00 94.69 83 ILE A O 1
ATOM 592 N N . ALA A 1 84 ? 7.764 -1.617 -11.462 1.00 93.94 84 ALA A N 1
ATOM 593 C CA . ALA A 1 84 ? 8.694 -1.445 -12.573 1.00 93.94 84 ALA A CA 1
ATOM 594 C C . ALA A 1 84 ? 9.063 0.041 -12.722 1.00 93.94 84 ALA A C 1
ATOM 596 O O . ALA A 1 84 ? 8.330 0.814 -13.334 1.00 93.94 84 ALA A O 1
ATOM 597 N N . MET A 1 85 ? 10.177 0.443 -12.105 1.00 96.12 85 MET A N 1
ATOM 598 C CA . MET A 1 85 ? 10.686 1.823 -12.159 1.00 96.12 85 MET A CA 1
ATOM 599 C C . MET A 1 85 ? 11.586 2.083 -13.375 1.00 96.12 85 MET A C 1
ATOM 601 O O . MET A 1 85 ? 11.967 3.219 -13.624 1.00 96.12 85 MET A O 1
ATOM 605 N N . ASP A 1 86 ? 11.925 1.043 -14.133 1.00 93.00 86 ASP A N 1
ATOM 606 C CA . ASP A 1 86 ? 12.775 1.086 -15.326 1.00 93.00 86 ASP A CA 1
ATOM 607 C C . ASP A 1 86 ? 12.043 1.536 -16.598 1.00 93.00 86 ASP A C 1
ATOM 609 O O . ASP A 1 86 ? 12.686 1.814 -17.608 1.00 93.00 86 ASP A O 1
ATOM 613 N N . ALA A 1 87 ? 10.716 1.678 -16.542 1.00 92.88 87 ALA A N 1
ATOM 614 C CA . ALA A 1 87 ? 9.924 2.254 -17.625 1.00 92.88 87 ALA A CA 1
ATOM 615 C C . ALA A 1 87 ? 10.226 3.748 -17.868 1.00 92.88 87 ALA A C 1
ATOM 617 O O . ALA A 1 87 ? 9.984 4.247 -18.966 1.00 92.88 87 ALA A O 1
ATOM 618 N N . ASP A 1 88 ? 10.763 4.455 -16.866 1.00 95.56 88 ASP A N 1
ATOM 619 C CA . ASP A 1 88 ? 11.178 5.856 -16.955 1.00 95.56 88 ASP A CA 1
ATOM 620 C C . ASP A 1 88 ? 12.598 6.033 -16.393 1.00 95.56 88 ASP A C 1
ATOM 622 O O . ASP A 1 88 ? 12.896 5.652 -15.259 1.00 95.56 88 ASP A O 1
ATOM 626 N N . ALA A 1 89 ? 13.488 6.645 -17.178 1.00 94.38 89 ALA A N 1
ATOM 627 C CA . ALA A 1 89 ? 14.901 6.771 -16.820 1.00 94.38 89 ALA A CA 1
ATOM 628 C C . ALA A 1 89 ? 15.141 7.622 -15.559 1.00 94.38 89 ALA A C 1
ATOM 630 O O . ALA A 1 89 ? 16.076 7.358 -14.800 1.00 94.38 89 ALA A O 1
ATOM 631 N N . VAL A 1 90 ? 14.305 8.633 -15.308 1.00 96.12 90 VAL A N 1
ATOM 632 C CA . VAL A 1 90 ? 14.413 9.485 -14.116 1.00 96.12 90 VAL A CA 1
ATOM 633 C C . VAL A 1 90 ? 13.945 8.718 -12.886 1.00 96.12 90 VAL A C 1
ATOM 635 O O . VAL A 1 90 ? 14.556 8.825 -11.820 1.00 96.12 90 VAL A O 1
ATOM 638 N N . CYS A 1 91 ? 12.883 7.928 -13.026 1.00 94.19 91 CYS A N 1
ATOM 639 C CA . CYS A 1 91 ? 12.392 7.072 -11.959 1.00 94.19 91 CYS A CA 1
ATOM 640 C C . CYS A 1 91 ? 13.432 6.006 -11.574 1.00 94.19 91 CYS A C 1
ATOM 642 O O . CYS A 1 91 ? 13.788 5.894 -10.398 1.00 94.19 91 CYS A O 1
ATOM 644 N N . ALA A 1 92 ? 14.015 5.318 -12.560 1.00 94.50 92 ALA A N 1
ATOM 645 C CA . ALA A 1 92 ? 15.078 4.336 -12.350 1.00 94.50 92 ALA A CA 1
ATOM 646 C C . ALA A 1 92 ? 16.309 4.941 -11.655 1.00 94.50 92 ALA A C 1
ATOM 648 O O . ALA A 1 92 ? 16.846 4.360 -10.713 1.00 94.50 92 ALA A O 1
ATOM 649 N N . ALA A 1 93 ? 16.732 6.141 -12.067 1.00 96.12 93 ALA A N 1
ATOM 650 C CA . ALA A 1 93 ? 17.881 6.824 -11.472 1.00 96.12 93 ALA A CA 1
ATOM 651 C C . ALA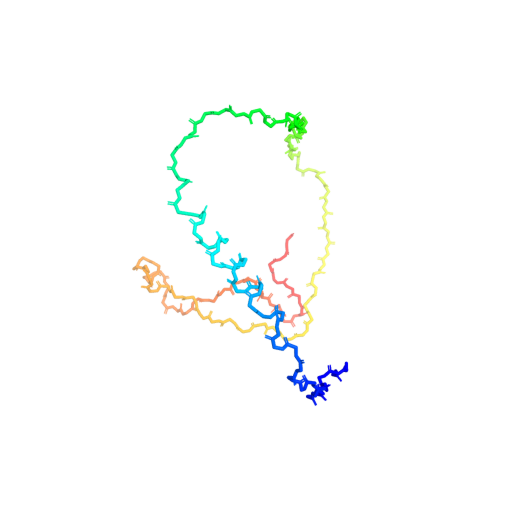 A 1 93 ? 17.655 7.221 -10.001 1.00 96.12 93 ALA A C 1
ATOM 653 O O . ALA A 1 93 ? 18.605 7.266 -9.219 1.00 96.12 93 ALA A O 1
ATOM 654 N N . LYS A 1 94 ? 16.406 7.499 -9.605 1.00 96.56 94 LYS A N 1
ATOM 655 C CA . LYS A 1 94 ? 16.055 7.871 -8.224 1.00 96.56 94 LYS A CA 1
ATOM 656 C C . LYS A 1 94 ? 15.952 6.678 -7.274 1.00 96.56 94 LYS A C 1
ATOM 658 O O . LYS A 1 94 ? 16.049 6.868 -6.062 1.00 96.56 94 LYS A O 1
ATOM 663 N N . HIS A 1 95 ? 15.768 5.465 -7.789 1.00 95.38 95 HIS A N 1
ATOM 664 C CA . HIS A 1 95 ? 15.511 4.280 -6.976 1.00 95.38 95 HIS A CA 1
ATOM 665 C C . HIS A 1 95 ? 16.504 3.160 -7.290 1.00 95.38 95 HIS A C 1
ATOM 667 O O . HIS A 1 95 ? 16.323 2.370 -8.207 1.00 95.38 95 HIS A O 1
ATOM 673 N N . SER A 1 96 ? 17.538 3.039 -6.455 1.00 92.19 96 SER A N 1
ATOM 674 C C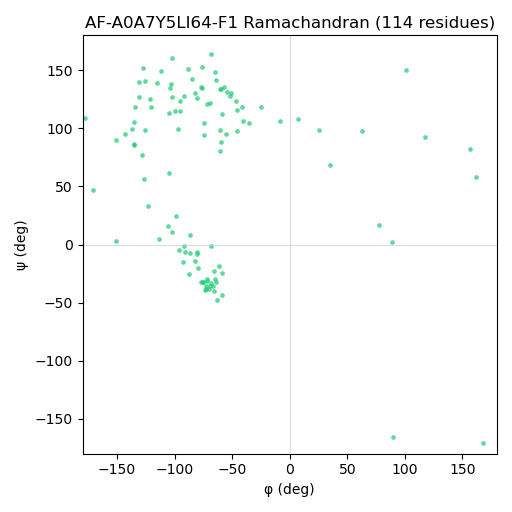A . SER A 1 96 ? 18.558 1.984 -6.563 1.00 92.19 96 SER A CA 1
ATOM 675 C C . SER A 1 96 ? 18.135 0.633 -5.972 1.00 92.19 96 SER A C 1
ATOM 6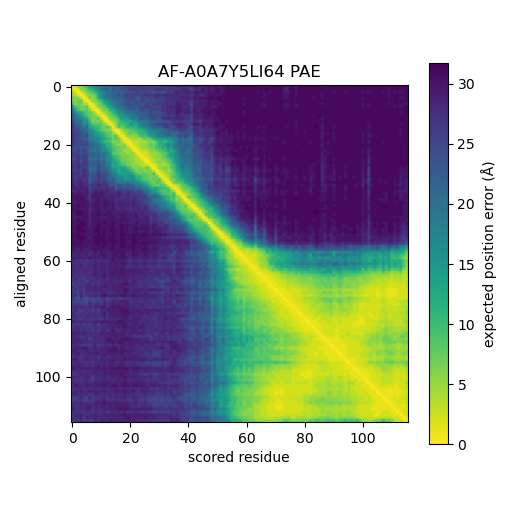77 O O . SER A 1 96 ? 18.865 -0.351 -6.084 1.00 92.19 96 SER A O 1
ATOM 679 N N . LYS A 1 97 ? 16.968 0.567 -5.320 1.00 94.31 97 LYS A N 1
ATOM 680 C CA . LYS A 1 97 ? 16.400 -0.648 -4.723 1.00 94.31 97 LYS A CA 1
ATOM 681 C C . LYS A 1 97 ? 14.966 -0.851 -5.216 1.00 94.31 97 LYS A C 1
ATOM 683 O O . LYS A 1 97 ? 14.289 0.144 -5.476 1.00 94.31 97 LYS A O 1
ATOM 688 N N . PRO A 1 98 ? 14.478 -2.105 -5.276 1.00 93.81 98 PRO A N 1
ATOM 689 C CA . PRO A 1 98 ? 13.084 -2.380 -5.595 1.00 93.81 98 PRO A CA 1
ATOM 690 C C . PRO A 1 98 ? 12.135 -1.624 -4.663 1.00 93.81 98 PRO A C 1
ATOM 692 O O . PRO A 1 98 ? 12.286 -1.671 -3.440 1.00 93.81 98 PRO A O 1
ATOM 695 N N . VAL A 1 99 ? 11.151 -0.950 -5.253 1.00 95.31 99 VAL A N 1
ATOM 696 C CA . VAL A 1 99 ? 10.085 -0.242 -4.536 1.00 95.31 99 VAL A CA 1
ATOM 697 C C . VAL A 1 99 ? 8.820 -1.085 -4.606 1.00 95.31 99 VAL A C 1
ATOM 699 O O . VAL A 1 99 ? 8.503 -1.643 -5.656 1.00 95.31 99 VAL A O 1
ATOM 702 N N . TYR A 1 100 ? 8.094 -1.184 -3.496 1.00 95.44 100 TYR A N 1
ATOM 703 C CA . TYR A 1 100 ? 6.850 -1.944 -3.410 1.00 95.44 100 TYR A CA 1
ATOM 704 C C . TYR A 1 100 ? 5.657 -1.003 -3.215 1.00 95.44 100 TYR A C 1
ATOM 706 O O . TYR A 1 100 ? 5.813 0.039 -2.578 1.00 95.44 100 TYR A O 1
ATOM 714 N N . PRO A 1 101 ? 4.467 -1.363 -3.723 1.00 94.56 101 PRO A N 1
ATOM 715 C CA . PRO A 1 101 ? 3.240 -0.634 -3.438 1.00 94.56 101 PRO A CA 1
ATOM 716 C C . PRO A 1 101 ? 2.959 -0.563 -1.935 1.00 94.56 101 PRO A C 1
ATOM 718 O O . PRO A 1 101 ? 3.017 -1.568 -1.229 1.00 94.56 101 PRO A O 1
ATOM 721 N N . GLU A 1 102 ? 2.567 0.618 -1.469 1.00 93.56 102 GLU A N 1
ATOM 722 C CA . GLU A 1 102 ? 2.208 0.884 -0.071 1.00 93.56 102 GLU A CA 1
ATOM 723 C C . GLU A 1 102 ? 0.686 0.864 0.163 1.00 93.56 102 GLU A C 1
ATOM 725 O O . GLU A 1 102 ? 0.170 1.474 1.098 1.00 93.56 102 GLU A O 1
ATOM 730 N N . ALA A 1 103 ? -0.047 0.150 -0.697 1.00 92.06 103 ALA A N 1
ATOM 731 C CA . ALA A 1 103 ? -1.506 0.081 -0.651 1.00 92.06 103 ALA A CA 1
ATOM 732 C C . ALA A 1 103 ? -2.027 -0.623 0.613 1.00 92.06 103 ALA A C 1
ATOM 734 O O . ALA A 1 103 ? -3.014 -0.193 1.200 1.00 92.06 103 ALA A O 1
ATOM 735 N N . VAL A 1 104 ? -1.362 -1.699 1.047 1.00 94.62 104 VAL A N 1
ATOM 736 C CA . VAL A 1 104 ? -1.697 -2.413 2.286 1.00 94.62 104 VAL A CA 1
ATOM 737 C C . VAL A 1 104 ? -0.414 -2.715 3.033 1.00 94.62 104 VAL A C 1
ATOM 739 O O . VAL A 1 104 ? 0.338 -3.612 2.659 1.00 94.62 104 VAL A O 1
ATOM 742 N N . ILE A 1 105 ? -0.169 -1.979 4.111 1.00 95.44 105 ILE A N 1
ATOM 743 C CA . ILE A 1 105 ? 0.949 -2.267 5.002 1.00 95.44 105 ILE A CA 1
ATOM 744 C C . ILE A 1 105 ? 0.416 -2.533 6.393 1.00 95.44 105 ILE A C 1
ATOM 746 O O . ILE A 1 105 ? -0.195 -1.666 7.019 1.00 95.44 105 ILE A O 1
ATOM 750 N N . VAL A 1 106 ? 0.673 -3.750 6.856 1.00 95.75 106 VAL A N 1
ATOM 751 C CA . VAL A 1 106 ? 0.280 -4.217 8.177 1.00 95.75 106 VAL A CA 1
ATOM 752 C C . VAL A 1 106 ? 1.461 -4.030 9.123 1.00 95.75 106 VAL A C 1
ATOM 754 O O . VAL A 1 106 ? 2.562 -4.522 8.870 1.00 95.75 106 VAL A O 1
ATOM 757 N N . ASN A 1 107 ? 1.236 -3.298 10.206 1.00 95.00 107 ASN A N 1
ATOM 758 C CA . ASN A 1 107 ? 2.191 -3.117 11.289 1.00 95.00 107 ASN A CA 1
ATOM 759 C C . ASN A 1 107 ? 2.393 -4.426 12.067 1.00 95.00 107 ASN A C 1
ATOM 761 O O . ASN A 1 107 ? 1.553 -5.325 12.040 1.00 95.00 107 ASN A O 1
ATOM 765 N N . SER A 1 108 ? 3.466 -4.507 12.857 1.00 94.88 108 SER A N 1
ATOM 766 C CA . SER A 1 108 ? 3.738 -5.668 13.723 1.00 94.88 108 SER A CA 1
ATOM 767 C C . SER A 1 108 ? 2.631 -5.946 14.748 1.00 94.88 108 SER A C 1
ATOM 769 O O . SER A 1 108 ? 2.461 -7.081 15.176 1.00 94.88 108 SER A O 1
ATOM 771 N N . ASN A 1 109 ? 1.853 -4.924 15.115 1.00 93.56 109 ASN A N 1
ATOM 772 C CA . ASN A 1 109 ? 0.705 -5.030 16.015 1.00 93.56 109 ASN A CA 1
ATOM 773 C C . ASN A 1 109 ? -0.619 -5.394 15.305 1.00 93.56 109 ASN A C 1
ATOM 775 O O . ASN A 1 109 ? -1.674 -5.310 15.927 1.00 93.56 109 ASN A O 1
ATOM 779 N N . GLY A 1 110 ? -0.585 -5.741 14.013 1.00 94.69 110 GLY A N 1
ATOM 780 C CA . GLY A 1 110 ? -1.768 -6.150 13.251 1.00 94.69 110 GLY A CA 1
ATOM 781 C C . GLY A 1 110 ? -2.685 -5.007 12.801 1.00 94.69 110 GLY A C 1
ATOM 782 O O . GLY A 1 110 ? -3.831 -5.261 12.450 1.00 94.69 110 GLY A O 1
ATOM 783 N N . THR A 1 111 ? -2.228 -3.752 12.808 1.00 95.81 111 THR A N 1
ATOM 784 C CA . THR A 1 111 ? -3.003 -2.596 12.302 1.00 95.81 111 THR A CA 1
ATOM 785 C C . THR A 1 111 ? -2.537 -2.145 10.922 1.00 95.81 111 THR A C 1
ATOM 787 O O . THR A 1 111 ? -1.412 -2.445 10.522 1.00 95.81 111 THR A O 1
ATOM 790 N N . LEU A 1 112 ? -3.375 -1.407 10.192 1.00 96.38 112 LEU A N 1
ATOM 791 C CA . LEU A 1 112 ? -2.963 -0.759 8.943 1.00 96.38 112 LEU A CA 1
ATOM 792 C C . LEU A 1 112 ? -2.142 0.507 9.220 1.00 96.38 112 LEU A C 1
ATOM 794 O O . LEU A 1 112 ? -2.507 1.314 10.071 1.00 96.38 112 LEU A O 1
ATOM 798 N N . ARG A 1 113 ? -1.036 0.685 8.487 1.00 94.69 113 ARG A N 1
ATOM 799 C CA . ARG A 1 113 ? -0.119 1.825 8.659 1.00 94.69 113 ARG A CA 1
ATOM 800 C C . ARG A 1 113 ? -0.674 3.148 8.135 1.00 94.69 113 ARG A C 1
ATOM 802 O O . ARG A 1 113 ? -0.448 4.179 8.753 1.00 94.69 113 ARG A O 1
ATOM 809 N N . ASN A 1 114 ? -1.380 3.109 7.010 1.00 94.44 114 ASN A N 1
ATOM 810 C CA . ASN A 1 114 ? -1.781 4.300 6.261 1.00 94.44 114 ASN A CA 1
ATOM 811 C C . ASN A 1 114 ? -3.277 4.598 6.467 1.00 94.44 114 ASN A C 1
ATOM 813 O O . ASN A 1 114 ? -4.055 4.529 5.520 1.00 94.44 114 ASN A O 1
ATOM 817 N N . VAL A 1 115 ? -3.679 4.869 7.714 1.00 91.69 115 VAL A N 1
ATOM 818 C CA . VAL A 1 115 ? -5.049 5.270 8.084 1.00 91.69 115 VAL A CA 1
ATOM 819 C C . VAL A 1 115 ? -4.949 6.462 9.036 1.00 91.69 115 VAL A C 1
ATOM 821 O O . VAL A 1 115 ? -4.325 6.331 10.090 1.00 91.69 115 VAL A O 1
ATOM 824 N N . PHE A 1 116 ? -5.492 7.609 8.632 1.00 83.81 116 PHE A N 1
ATOM 825 C CA . PHE A 1 116 ? -5.364 8.913 9.291 1.00 83.81 116 PHE A CA 1
ATOM 826 C C . PHE A 1 116 ? -6.730 9.540 9.553 1.00 83.81 116 PHE A C 1
ATOM 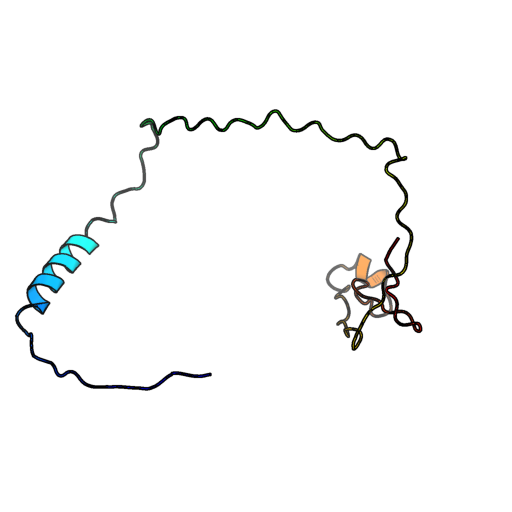828 O O . PHE A 1 116 ? -7.673 9.219 8.792 1.00 83.81 116 PHE A O 1
#

Radius of gyration: 32.11 Å; Cα contacts (8 Å, |Δi|>4): 46; chains: 1; bounding box: 60×62×62 Å

pLDDT: mean 72.21, std 22.55, range [35.72, 96.56]